Protein AF-A0A480BSF0-F1 (afdb_monomer)

Solvent-accessible surface area (backbone atoms only — not comparable to full-atom values): 4441 Å² total; per-residue (Å²): 120,56,74,43,45,30,35,23,77,82,80,65,52,73,48,80,41,79,46,55,91,91,52,82,82,66,39,62,26,92,89,80,66,46,79,40,24,38,76,54,80,75,84,71,89,77,77,84,87,54,100,80,65,85,86,74,81,85,72,75,83,76,93,126

Structure (mmCIF, N/CA/C/O backbone):
data_AF-A0A480BSF0-F1
#
_entry.id   AF-A0A480BSF0-F1
#
loop_
_atom_site.group_PDB
_atom_site.id
_atom_site.type_symbol
_atom_site.label_atom_id
_atom_site.label_alt_id
_atom_site.label_comp_id
_atom_site.label_asym_id
_atom_site.label_entity_id
_atom_site.label_seq_id
_atom_site.pdbx_PDB_ins_code
_atom_site.Cartn_x
_atom_site.Cartn_y
_atom_site.Cartn_z
_atom_site.occupancy
_atom_site.B_iso_or_equiv
_atom_site.auth_seq_id
_atom_site.auth_comp_id
_atom_site.auth_asym_id
_atom_site.auth_atom_id
_atom_site.pdbx_PDB_model_num
ATOM 1 N N . MET A 1 1 ? 5.843 12.866 -4.911 1.00 79.19 1 MET A N 1
ATOM 2 C CA . MET A 1 1 ? 5.631 11.827 -3.880 1.00 79.19 1 MET A CA 1
ATOM 3 C C . MET A 1 1 ? 4.990 10.634 -4.566 1.00 79.19 1 MET A C 1
ATOM 5 O O . MET A 1 1 ? 4.104 10.880 -5.377 1.00 79.19 1 MET A O 1
ATOM 9 N 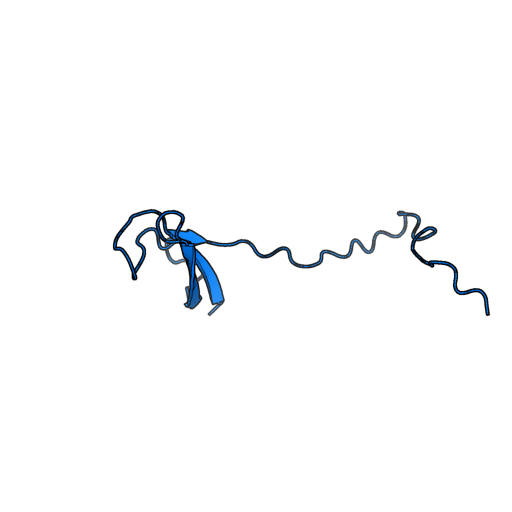N . PRO A 1 2 ? 5.473 9.400 -4.349 1.00 84.81 2 PRO A N 1
ATOM 10 C CA . PRO A 1 2 ? 4.863 8.225 -4.958 1.00 84.81 2 PRO A CA 1
ATOM 11 C C . PRO A 1 2 ? 3.437 8.016 -4.435 1.00 84.81 2 PRO A C 1
ATOM 13 O O . PRO A 1 2 ? 3.109 8.401 -3.311 1.00 84.81 2 PRO A O 1
ATOM 16 N N . ILE A 1 3 ? 2.599 7.429 -5.284 1.00 88.44 3 ILE A N 1
ATOM 17 C CA . ILE A 1 3 ? 1.247 6.995 -4.935 1.00 88.44 3 ILE A CA 1
ATOM 18 C C . ILE A 1 3 ? 1.316 5.488 -4.723 1.00 88.44 3 ILE A C 1
ATOM 20 O O . ILE A 1 3 ? 1.911 4.771 -5.530 1.00 88.44 3 ILE A O 1
ATOM 24 N N . TYR A 1 4 ? 0.741 5.022 -3.624 1.00 89.50 4 TYR A N 1
ATOM 25 C CA . TYR A 1 4 ? 0.626 3.609 -3.312 1.00 89.50 4 TYR A CA 1
ATOM 26 C C . TYR A 1 4 ? -0.843 3.234 -3.186 1.00 89.50 4 TYR A C 1
ATOM 28 O O . TYR A 1 4 ? -1.598 3.915 -2.494 1.00 89.50 4 TYR A O 1
ATOM 36 N N . GLU A 1 5 ? -1.222 2.130 -3.818 1.00 91.12 5 GLU A N 1
ATOM 37 C CA . GLU A 1 5 ? -2.503 1.486 -3.556 1.00 91.12 5 GLU A CA 1
ATOM 38 C C . GLU A 1 5 ? -2.451 0.779 -2.206 1.00 91.12 5 GLU A C 1
ATOM 40 O O . GLU A 1 5 ? -1.479 0.097 -1.871 1.00 91.12 5 GLU A O 1
ATOM 45 N N . TYR A 1 6 ? -3.529 0.907 -1.449 1.00 92.31 6 TYR A N 1
ATOM 46 C CA . TYR A 1 6 ? -3.777 0.155 -0.234 1.00 92.31 6 TYR A CA 1
ATOM 47 C C . TYR A 1 6 ? -5.136 -0.533 -0.316 1.00 92.31 6 TYR A C 1
ATOM 49 O O . TYR A 1 6 ? -6.101 0.031 -0.834 1.00 92.31 6 TYR A O 1
ATOM 57 N N . VAL A 1 7 ? -5.220 -1.735 0.248 1.00 92.31 7 VAL A N 1
ATOM 58 C CA . VAL A 1 7 ? -6.456 -2.506 0.390 1.00 92.31 7 VAL A CA 1
ATOM 59 C C . VAL A 1 7 ? -6.653 -2.895 1.843 1.00 92.31 7 VAL A C 1
ATOM 61 O O . VAL A 1 7 ? -5.722 -3.331 2.521 1.00 92.31 7 VAL A O 1
ATOM 64 N N . CYS A 1 8 ? -7.878 -2.734 2.338 1.00 94.00 8 CYS A N 1
ATOM 65 C CA . CYS A 1 8 ? -8.250 -3.231 3.653 1.00 94.00 8 CYS A CA 1
ATOM 66 C C . CYS A 1 8 ? -8.689 -4.696 3.587 1.00 94.00 8 CYS A C 1
ATOM 68 O O . CYS A 1 8 ? -9.672 -5.010 2.921 1.00 94.00 8 CYS A O 1
ATOM 70 N N . GLY A 1 9 ? -8.048 -5.573 4.358 1.00 92.12 9 GLY A N 1
ATOM 71 C CA . GLY A 1 9 ? -8.450 -6.977 4.482 1.00 92.12 9 GLY A CA 1
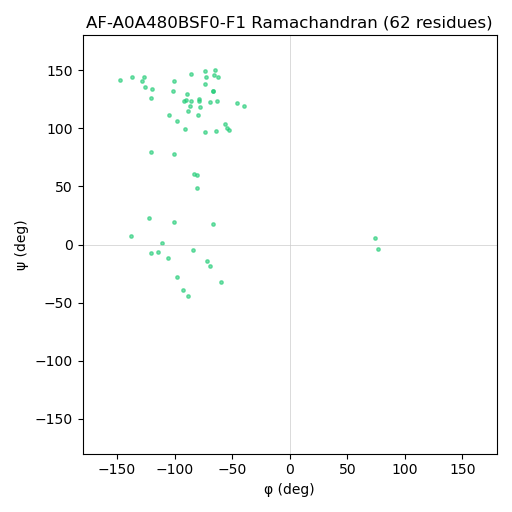ATOM 72 C C . GLY A 1 9 ? -9.780 -7.201 5.216 1.00 92.12 9 GLY A C 1
ATOM 73 O O . GLY A 1 9 ? -10.372 -8.262 5.069 1.00 92.12 9 GLY A O 1
ATOM 74 N N . ALA A 1 10 ? -10.272 -6.223 5.986 1.00 92.44 10 ALA A N 1
ATOM 75 C CA . ALA A 1 10 ? -11.514 -6.362 6.755 1.00 92.44 10 ALA A CA 1
ATOM 76 C C . ALA A 1 10 ? -12.769 -5.970 5.957 1.00 92.44 10 ALA A C 1
ATOM 78 O O . ALA A 1 10 ? -13.781 -6.661 6.017 1.00 92.44 10 ALA A O 1
ATOM 79 N N . CYS A 1 11 ? -12.722 -4.854 5.224 1.00 92.94 11 CYS A N 1
ATOM 80 C CA . CYS A 1 11 ? -13.874 -4.335 4.474 1.00 92.94 11 CYS A CA 1
ATOM 81 C C . CYS A 1 11 ? -13.690 -4.359 2.951 1.00 92.94 11 CYS A C 1
ATOM 83 O O . CYS A 1 11 ? -14.626 -4.035 2.227 1.00 92.94 11 CYS A O 1
ATOM 85 N N . GLY A 1 12 ? -12.498 -4.705 2.455 1.00 91.00 12 GLY A N 1
ATOM 86 C CA . GLY A 1 12 ? -12.200 -4.777 1.024 1.00 91.00 12 GLY A CA 1
ATOM 87 C C . GLY A 1 12 ? -12.042 -3.423 0.330 1.00 91.00 12 GLY A C 1
ATOM 88 O O . GLY A 1 12 ? -11.893 -3.390 -0.888 1.00 91.00 12 GLY A O 1
ATOM 89 N N . VAL A 1 13 ? -12.072 -2.297 1.059 1.00 92.62 13 VAL A N 1
ATOM 90 C CA . VAL A 1 13 ? -11.905 -0.982 0.425 1.00 92.62 13 VAL A CA 1
ATOM 91 C C . VAL A 1 13 ? -10.497 -0.835 -0.144 1.00 92.62 13 VAL A C 1
ATOM 93 O O . VAL A 1 13 ? -9.511 -1.081 0.554 1.00 92.62 13 VAL A O 1
ATOM 96 N N . GLN A 1 14 ? -10.422 -0.372 -1.391 1.00 92.44 14 GLN A N 1
ATOM 97 C CA . GLN A 1 14 ? -9.186 0.045 -2.043 1.00 92.44 14 GLN A CA 1
ATOM 98 C C . GLN A 1 14 ? -9.073 1.573 -2.026 1.00 92.44 14 GLN A C 1
ATOM 100 O O . GLN A 1 14 ? -10.078 2.283 -2.179 1.00 92.44 14 GLN A O 1
ATOM 105 N N . ARG A 1 15 ? -7.866 2.088 -1.801 1.00 90.50 15 ARG A N 1
ATOM 106 C CA . ARG A 1 15 ? -7.572 3.524 -1.762 1.00 90.50 15 ARG A CA 1
ATOM 107 C C . ARG A 1 15 ? -6.168 3.809 -2.273 1.00 90.50 15 ARG A C 1
ATOM 109 O O . ARG A 1 15 ? -5.219 3.129 -1.892 1.00 90.50 15 ARG A O 1
ATOM 116 N N . ASP A 1 16 ? -6.054 4.905 -3.007 1.00 91.19 16 ASP A N 1
ATOM 117 C CA . ASP A 1 16 ? -4.777 5.462 -3.430 1.00 91.19 16 ASP A CA 1
ATOM 118 C C . ASP A 1 16 ? -4.302 6.484 -2.408 1.00 91.19 16 ASP A C 1
ATOM 120 O O . ASP A 1 16 ? -5.003 7.454 -2.104 1.00 91.19 16 ASP A O 1
ATOM 124 N N . VAL A 1 17 ? -3.104 6.273 -1.870 1.00 89.38 17 VAL A N 1
ATOM 125 C CA . V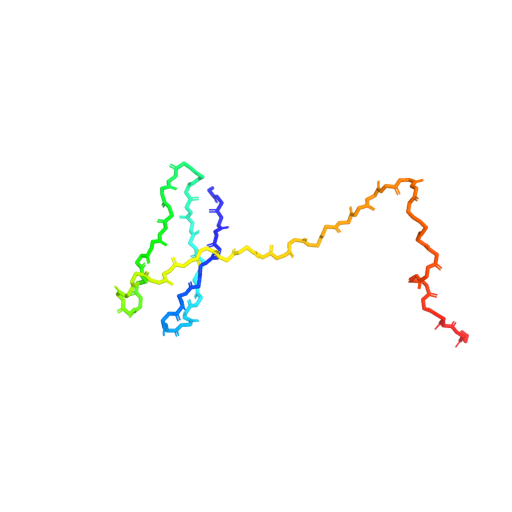AL A 1 17 ? -2.512 7.169 -0.882 1.00 89.38 17 VAL A CA 1
ATOM 126 C C . VAL A 1 17 ? -1.192 7.714 -1.397 1.00 89.38 17 VAL A C 1
ATOM 128 O O . VAL A 1 17 ? -0.279 6.974 -1.761 1.00 89.38 17 VAL A O 1
ATOM 131 N N . MET A 1 18 ? -1.079 9.040 -1.394 1.00 90.00 18 MET A N 1
ATOM 132 C CA . MET A 1 18 ? 0.181 9.724 -1.644 1.00 90.00 18 MET A CA 1
ATOM 133 C C . MET A 1 18 ? 1.016 9.696 -0.363 1.00 90.00 18 MET A C 1
ATOM 135 O O . MET A 1 18 ? 0.656 10.334 0.621 1.00 90.00 18 MET A O 1
ATOM 139 N N . GLN A 1 19 ? 2.121 8.954 -0.372 1.00 87.69 19 GLN A N 1
ATOM 140 C CA . GLN A 1 19 ? 2.946 8.736 0.816 1.00 87.69 19 GLN A CA 1
ATOM 141 C C . GLN A 1 19 ? 4.428 8.851 0.464 1.00 87.69 19 GLN A C 1
ATOM 143 O O . GLN A 1 19 ? 4.860 8.461 -0.624 1.00 87.69 19 GLN A O 1
ATOM 148 N N . LYS A 1 20 ? 5.241 9.393 1.374 1.00 88.38 20 LYS A N 1
ATOM 149 C CA . LYS A 1 20 ? 6.694 9.418 1.170 1.00 88.38 20 LYS A CA 1
ATOM 150 C C . LYS A 1 20 ? 7.280 8.023 1.361 1.00 88.38 20 LYS A C 1
ATOM 152 O O . LYS A 1 20 ? 6.823 7.241 2.179 1.00 88.38 20 LYS A O 1
ATOM 157 N N . VAL A 1 21 ? 8.362 7.728 0.644 1.00 85.31 21 VAL A N 1
ATOM 158 C CA . VAL A 1 21 ? 9.084 6.447 0.783 1.00 85.31 21 VAL A CA 1
ATOM 159 C C . VAL A 1 21 ? 9.615 6.242 2.207 1.00 85.31 21 VAL A C 1
ATOM 161 O O . VAL A 1 21 ? 9.684 5.116 2.677 1.00 85.31 21 VAL A O 1
ATOM 164 N N . SER A 1 22 ? 9.982 7.330 2.887 1.00 88.06 22 SER A N 1
ATOM 165 C CA . SER A 1 22 ? 10.522 7.317 4.248 1.00 88.06 22 SER A CA 1
ATOM 166 C C . SER A 1 22 ? 9.455 7.284 5.348 1.00 88.06 22 SER A C 1
ATOM 168 O O . SER A 1 22 ? 9.811 7.254 6.521 1.00 88.06 22 SER A O 1
ATOM 170 N N . GLU A 1 23 ? 8.169 7.373 5.004 1.00 87.00 23 GLU A N 1
ATOM 171 C CA . GLU A 1 23 ? 7.081 7.345 5.985 1.00 87.00 23 GLU A CA 1
ATOM 172 C C . GLU A 1 23 ? 6.666 5.900 6.311 1.00 87.00 23 GLU A C 1
ATOM 174 O O . GLU A 1 23 ? 6.719 5.031 5.436 1.00 87.00 23 GLU A O 1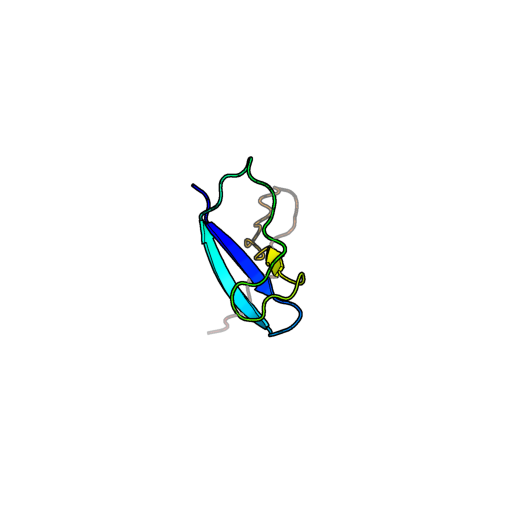
ATOM 179 N N . PRO A 1 24 ? 6.243 5.623 7.558 1.00 87.50 24 PRO A N 1
ATOM 180 C CA . PRO A 1 24 ? 5.764 4.301 7.952 1.00 87.50 24 PRO A CA 1
ATOM 181 C C . PRO A 1 24 ? 4.468 3.939 7.216 1.00 87.50 24 PRO A C 1
ATOM 183 O O . PRO A 1 24 ? 3.628 4.798 6.956 1.00 87.50 24 PRO A O 1
ATOM 186 N N . ALA A 1 25 ? 4.289 2.657 6.892 1.00 85.81 25 ALA A N 1
ATOM 187 C CA . ALA A 1 25 ? 3.097 2.174 6.197 1.00 85.81 25 ALA A CA 1
ATOM 188 C C . ALA A 1 25 ? 1.818 2.407 7.022 1.00 85.81 25 ALA A C 1
ATOM 190 O O . ALA A 1 25 ? 1.820 2.281 8.246 1.00 85.81 25 ALA A O 1
ATOM 191 N N . LEU A 1 26 ? 0.719 2.722 6.336 1.00 87.56 26 LEU A N 1
ATOM 192 C CA . LEU A 1 26 ? -0.585 2.914 6.970 1.00 87.56 26 LEU A CA 1
ATOM 193 C C . LEU A 1 26 ? -1.207 1.555 7.293 1.00 87.56 26 LEU A C 1
ATOM 195 O O . LEU A 1 26 ? -1.481 0.781 6.382 1.00 87.56 26 LEU A O 1
ATOM 199 N N . THR A 1 27 ? -1.449 1.287 8.574 1.00 90.69 27 THR A N 1
ATOM 200 C CA . THR A 1 27 ? -2.070 0.040 9.058 1.00 90.69 27 THR A CA 1
ATOM 201 C C . THR A 1 27 ? -3.565 0.188 9.319 1.00 90.69 27 THR A C 1
ATOM 203 O O . THR A 1 27 ? -4.316 -0.779 9.191 1.00 90.69 27 THR A O 1
ATOM 206 N N . GLN A 1 28 ? -4.019 1.398 9.651 1.00 92.12 28 GLN A N 1
ATOM 207 C CA . GLN A 1 28 ? -5.407 1.672 10.005 1.00 92.12 28 GLN A CA 1
ATOM 208 C C . GLN A 1 28 ? -6.247 2.023 8.774 1.00 92.12 28 GLN A C 1
ATOM 210 O O . GLN A 1 28 ? -5.900 2.906 7.988 1.00 92.12 28 GLN A O 1
ATOM 215 N N . CYS A 1 29 ? -7.387 1.350 8.620 1.00 91.94 29 CYS A N 1
ATOM 216 C CA . CYS A 1 29 ? -8.323 1.635 7.543 1.00 91.94 29 CYS A CA 1
ATOM 217 C C . CYS A 1 29 ? -9.176 2.877 7.867 1.00 91.94 29 CYS A C 1
ATOM 219 O O . CYS A 1 29 ? -9.888 2.869 8.873 1.00 91.94 29 CYS A O 1
ATOM 221 N N . PRO A 1 30 ? -9.219 3.901 6.995 1.00 88.62 30 PRO A N 1
ATOM 222 C CA . PRO A 1 30 ? -10.019 5.105 7.229 1.00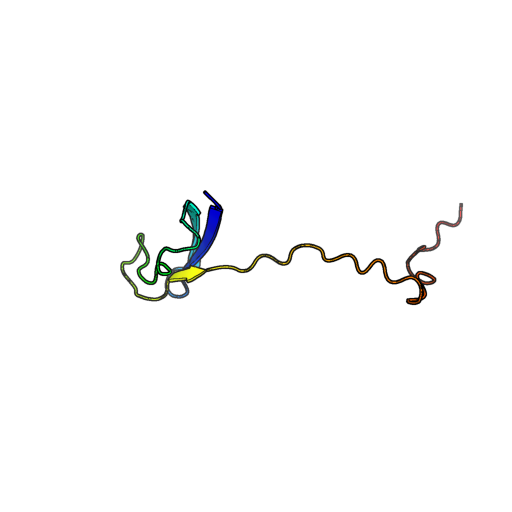 88.62 30 PRO A CA 1
ATOM 223 C C . PRO A 1 30 ? -11.536 4.884 7.096 1.00 88.62 30 PRO A C 1
ATOM 225 O O . PRO A 1 30 ? -12.307 5.747 7.499 1.00 88.62 30 PRO A O 1
ATOM 228 N N . GLN A 1 31 ? -11.982 3.758 6.522 1.00 90.94 31 GLN A N 1
ATOM 229 C CA . GLN A 1 31 ? -13.409 3.479 6.312 1.00 90.94 31 GLN A CA 1
ATOM 230 C C . GLN A 1 31 ? -14.046 2.694 7.465 1.00 90.94 31 GLN A C 1
ATOM 232 O O . GLN A 1 31 ? -15.190 2.959 7.818 1.00 90.94 31 GLN A O 1
ATOM 237 N N . CYS A 1 32 ? -13.339 1.715 8.035 1.00 91.75 32 CYS A N 1
ATOM 238 C CA . CYS A 1 32 ? -13.880 0.845 9.088 1.00 91.75 32 CYS A CA 1
ATOM 239 C C . CYS A 1 32 ? -13.102 0.901 10.411 1.00 91.75 32 CYS A C 1
ATOM 241 O O . CYS A 1 32 ? -13.536 0.298 11.386 1.00 91.75 32 CYS A O 1
ATOM 243 N N . GLY A 1 33 ? -11.952 1.580 10.456 1.00 89.69 33 GLY A N 1
ATOM 244 C CA . GLY A 1 33 ? -11.116 1.698 11.654 1.00 89.69 33 GLY A CA 1
ATOM 245 C C . GLY A 1 33 ? -10.279 0.460 11.996 1.00 89.69 33 GLY A C 1
ATOM 246 O O . GLY A 1 33 ? -9.488 0.521 12.932 1.00 89.69 33 GLY A O 1
ATOM 247 N N . ALA A 1 34 ? -10.410 -0.642 11.250 1.00 91.31 34 ALA A N 1
ATOM 248 C CA . ALA A 1 34 ? -9.645 -1.865 11.488 1.00 91.31 34 ALA A CA 1
ATOM 249 C C . ALA A 1 34 ? -8.167 -1.717 11.081 1.00 91.31 34 ALA A C 1
ATOM 251 O O . ALA A 1 34 ? -7.856 -1.110 10.052 1.00 91.31 34 ALA A O 1
ATOM 252 N N . GLU A 1 35 ? -7.265 -2.350 11.832 1.00 91.81 35 GLU A N 1
ATOM 253 C CA . GLU A 1 35 ? -5.820 -2.415 11.552 1.00 91.81 35 GLU A CA 1
ATOM 254 C C . GLU A 1 35 ? -5.474 -3.485 10.501 1.00 91.81 35 GLU A C 1
ATOM 256 O O . GLU A 1 35 ? -4.615 -4.342 10.688 1.00 91.81 35 GLU A O 1
ATOM 261 N N . ALA A 1 36 ? -6.205 -3.473 9.390 1.00 91.44 36 ALA A N 1
ATOM 262 C CA . ALA A 1 36 ? -6.064 -4.437 8.302 1.00 91.44 36 ALA A CA 1
ATOM 263 C C . ALA A 1 36 ? -5.746 -3.753 6.967 1.00 91.44 36 ALA A C 1
ATOM 265 O O . ALA A 1 36 ? -6.067 -4.291 5.910 1.00 91.44 36 ALA A O 1
ATOM 266 N N . PHE A 1 37 ? -5.192 -2.540 6.992 1.00 93.50 37 PHE A N 1
ATOM 267 C CA . PHE A 1 37 ? -4.852 -1.785 5.792 1.00 93.50 37 PHE A CA 1
ATOM 268 C C . PHE A 1 37 ? -3.454 -2.178 5.310 1.00 93.50 37 PHE A C 1
ATOM 270 O O . PHE A 1 37 ? -2.477 -2.073 6.047 1.00 93.50 37 PHE A O 1
ATOM 277 N N . GLN A 1 38 ? -3.365 -2.699 4.090 1.00 90.75 38 GLN A N 1
ATOM 278 C CA . GLN A 1 38 ? -2.133 -3.253 3.537 1.00 90.75 38 GLN A CA 1
ATOM 279 C C . GLN A 1 38 ? -1.840 -2.639 2.179 1.00 90.75 38 GLN A C 1
ATOM 281 O O . GLN A 1 38 ? -2.741 -2.438 1.369 1.00 90.75 38 GLN A O 1
ATOM 286 N N . LYS A 1 39 ? -0.564 -2.357 1.919 1.00 89.56 39 LYS A N 1
ATOM 287 C CA . LYS A 1 39 ? -0.115 -1.828 0.635 1.00 89.56 39 LYS A CA 1
ATOM 288 C C . LYS A 1 39 ? -0.239 -2.903 -0.444 1.00 89.56 39 LYS A C 1
ATOM 290 O O . LYS A 1 39 ? 0.370 -3.966 -0.332 1.00 89.56 39 LYS A O 1
ATOM 295 N N . GLN A 1 40 ? -0.983 -2.608 -1.500 1.00 86.81 40 GLN A N 1
ATOM 296 C CA . GLN A 1 40 ? -1.098 -3.473 -2.663 1.00 86.81 40 GLN A CA 1
ATOM 297 C C . GLN A 1 40 ? 0.141 -3.297 -3.541 1.00 86.81 40 GLN A C 1
ATOM 299 O O . GLN A 1 40 ? 0.487 -2.191 -3.960 1.00 86.81 40 GLN A O 1
ATOM 304 N N . VAL A 1 41 ? 0.834 -4.400 -3.817 1.00 77.50 41 VAL A N 1
ATOM 305 C CA . VAL A 1 41 ? 1.903 -4.424 -4.817 1.00 77.50 41 VAL A CA 1
ATOM 306 C C . VAL A 1 41 ? 1.264 -4.811 -6.144 1.00 77.50 41 VAL A C 1
ATOM 308 O O . VAL A 1 41 ? 0.992 -5.984 -6.391 1.00 77.50 41 VAL A O 1
ATOM 311 N N . SER A 1 42 ? 0.990 -3.824 -6.994 1.00 70.25 42 SER A N 1
ATOM 312 C CA . SER A 1 42 ? 0.521 -4.080 -8.355 1.00 70.25 42 SER A CA 1
ATOM 313 C C . SER A 1 42 ? 1.632 -4.760 -9.161 1.00 70.25 42 SER A C 1
ATOM 315 O O . SER A 1 42 ? 2.772 -4.284 -9.162 1.00 70.25 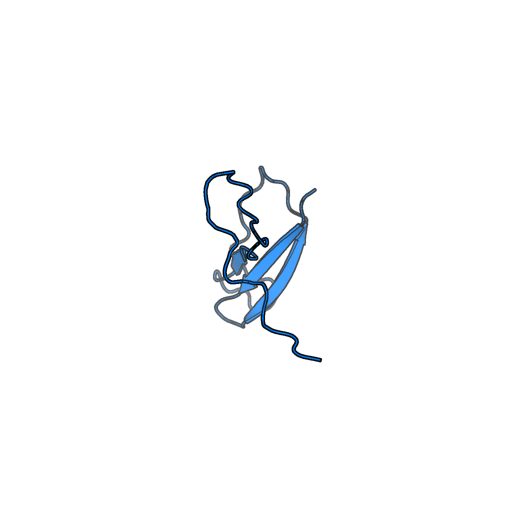42 SER A O 1
ATOM 317 N N . ALA A 1 43 ? 1.315 -5.844 -9.872 1.00 63.66 43 ALA A N 1
ATOM 318 C CA . ALA A 1 43 ? 2.252 -6.494 -10.782 1.00 63.66 43 ALA A CA 1
ATOM 319 C C . ALA A 1 43 ? 2.605 -5.541 -11.936 1.00 63.66 43 ALA A C 1
ATOM 321 O O . ALA A 1 43 ? 1.864 -5.415 -12.909 1.00 63.66 43 ALA A O 1
ATOM 322 N N . ALA A 1 44 ? 3.743 -4.856 -11.833 1.00 65.25 44 ALA A N 1
ATOM 323 C CA . ALA A 1 44 ? 4.326 -4.179 -12.979 1.00 65.25 44 ALA A CA 1
ATOM 324 C C . ALA A 1 44 ? 4.689 -5.261 -14.001 1.00 65.25 44 ALA A C 1
ATOM 326 O O . ALA A 1 44 ? 5.412 -6.200 -13.662 1.00 65.25 44 ALA A O 1
ATOM 327 N N . GLY A 1 45 ? 4.168 -5.159 -15.227 1.00 61.53 45 GLY A N 1
ATOM 328 C CA . GLY A 1 45 ? 4.553 -6.049 -16.319 1.00 61.53 45 GLY A CA 1
ATOM 329 C C . GLY A 1 45 ? 6.069 -6.009 -16.483 1.00 61.53 45 GLY A C 1
ATOM 330 O O . GLY A 1 45 ? 6.617 -5.047 -17.017 1.00 61.53 45 GLY A O 1
ATOM 331 N N . PHE A 1 46 ? 6.763 -7.016 -15.960 1.00 65.62 46 PHE A N 1
ATOM 332 C CA . PHE A 1 46 ? 8.210 -7.086 -16.035 1.00 65.62 46 PHE A CA 1
ATOM 333 C C . PHE A 1 46 ? 8.564 -7.788 -17.341 1.00 65.62 46 PHE A C 1
ATOM 335 O O . PHE A 1 46 ? 8.245 -8.954 -17.559 1.00 65.62 46 PHE A O 1
ATOM 342 N N . GLN A 1 47 ? 9.202 -7.057 -18.251 1.00 66.19 47 GLN A N 1
ATOM 343 C CA . GLN A 1 47 ? 9.706 -7.633 -19.489 1.00 66.19 47 GLN A CA 1
ATOM 344 C C . GLN A 1 47 ? 11.191 -7.942 -19.325 1.00 66.19 47 GLN A C 1
ATOM 346 O O . GLN A 1 47 ? 12.032 -7.042 -19.328 1.00 66.19 47 GLN A O 1
ATOM 351 N N . LEU A 1 48 ? 11.519 -9.227 -19.198 1.00 67.50 48 LEU A N 1
ATOM 352 C CA . LEU A 1 48 ? 12.903 -9.690 -19.163 1.00 67.50 48 LEU A CA 1
ATOM 353 C C . LEU A 1 48 ? 13.493 -9.613 -20.578 1.00 67.50 48 LEU A C 1
ATOM 355 O O . LEU A 1 48 ? 13.302 -10.506 -21.397 1.00 67.50 48 LEU A O 1
ATOM 359 N N . LYS A 1 49 ? 14.218 -8.531 -20.882 1.00 65.25 49 LYS A N 1
ATOM 360 C CA . LYS A 1 49 ? 15.030 -8.408 -22.106 1.00 65.25 49 LYS A CA 1
ATOM 361 C C . LYS A 1 49 ? 16.395 -9.081 -21.903 1.00 65.25 49 LYS A C 1
ATOM 363 O O . LYS A 1 49 ? 17.427 -8.422 -21.933 1.00 65.25 49 LYS A O 1
ATOM 368 N N . GLY A 1 50 ? 16.394 -10.385 -21.635 1.00 60.06 50 GLY A N 1
ATOM 369 C CA . GLY A 1 50 ? 17.610 -11.200 -21.628 1.00 60.06 50 GLY A CA 1
ATOM 370 C C . GLY A 1 50 ? 17.857 -11.767 -23.023 1.00 60.06 50 GLY A C 1
ATOM 371 O O . GLY A 1 50 ? 16.993 -12.448 -23.566 1.00 60.06 50 GLY A O 1
ATOM 372 N N . SER A 1 51 ? 19.034 -11.526 -23.597 1.00 59.97 51 SER A N 1
ATOM 373 C CA . SER A 1 51 ? 19.468 -12.000 -24.924 1.00 59.97 51 SER A CA 1
ATOM 374 C C . SER A 1 51 ? 19.658 -13.527 -25.041 1.00 59.97 51 SER A C 1
ATOM 376 O O . SER A 1 51 ? 20.312 -13.994 -25.966 1.00 59.97 51 SER A O 1
ATOM 378 N N . GLY A 1 52 ? 19.091 -14.310 -24.120 1.00 55.62 52 GLY A N 1
ATOM 379 C CA . GLY A 1 52 ? 19.224 -15.768 -24.058 1.00 55.62 52 GLY A CA 1
ATOM 380 C C . GLY A 1 52 ? 17.930 -16.521 -23.740 1.00 55.62 52 GLY A C 1
ATOM 381 O O . GLY A 1 52 ? 17.982 -17.729 -23.541 1.00 55.62 52 GLY A O 1
ATOM 382 N N . TRP A 1 53 ? 16.775 -15.847 -23.685 1.00 53.66 53 TRP A N 1
ATOM 383 C CA . TRP A 1 53 ? 15.485 -16.515 -23.497 1.00 53.66 53 TRP A CA 1
ATOM 384 C C . TRP A 1 53 ? 14.743 -16.545 -24.831 1.00 53.66 53 TRP A C 1
ATOM 386 O O . TRP A 1 53 ? 14.366 -15.502 -25.360 1.00 53.66 53 TRP A O 1
ATOM 396 N N . TYR A 1 54 ? 14.594 -17.739 -25.400 1.00 53.81 54 TYR A N 1
ATOM 397 C CA . TYR A 1 54 ? 13.911 -18.002 -26.664 1.00 53.81 54 TYR A CA 1
ATOM 398 C C . TYR A 1 54 ? 12.495 -17.401 -26.664 1.00 53.81 54 TYR A C 1
ATOM 400 O O . TYR A 1 54 ? 11.541 -17.981 -26.150 1.00 53.81 54 TYR A O 1
ATOM 408 N N . VAL A 1 55 ? 12.344 -16.222 -27.271 1.00 54.16 55 VAL A N 1
ATOM 409 C CA . VAL A 1 55 ? 11.047 -15.633 -27.633 1.00 54.16 55 VAL A CA 1
ATOM 410 C C . VAL A 1 55 ? 10.579 -16.294 -28.937 1.00 54.16 55 VAL A C 1
ATOM 412 O O . VAL A 1 55 ? 10.452 -15.626 -29.960 1.00 54.16 55 VAL A O 1
ATOM 415 N N . THR A 1 56 ? 10.398 -17.619 -28.950 1.00 56.88 56 THR A N 1
ATOM 416 C CA . THR A 1 56 ? 9.958 -18.347 -30.159 1.00 56.88 56 THR A CA 1
ATOM 417 C C . THR A 1 56 ? 8.509 -18.820 -30.133 1.00 56.88 56 THR A C 1
ATOM 419 O O . THR A 1 56 ? 7.993 -19.111 -31.202 1.00 56.88 56 THR A O 1
ATOM 422 N N . ASP A 1 57 ? 7.795 -18.776 -29.003 1.00 57.69 57 ASP A N 1
ATOM 423 C CA . ASP A 1 57 ? 6.431 -19.343 -28.937 1.00 57.69 57 ASP A CA 1
ATOM 424 C C . ASP A 1 57 ? 5.279 -18.333 -28.794 1.00 57.69 57 ASP A C 1
ATOM 426 O O . ASP A 1 57 ? 4.113 -18.715 -28.785 1.00 57.69 57 ASP A O 1
ATOM 430 N N . PHE A 1 58 ? 5.552 -17.022 -28.762 1.00 58.38 58 PHE A N 1
ATOM 431 C CA . PHE A 1 58 ? 4.496 -15.995 -28.652 1.00 58.38 58 PHE A CA 1
ATOM 432 C C . PHE A 1 58 ? 4.112 -15.307 -29.970 1.00 58.38 58 PHE A C 1
ATOM 434 O O . PHE A 1 58 ? 3.479 -14.252 -29.960 1.00 58.38 58 PHE A O 1
ATOM 441 N N . ARG A 1 59 ? 4.427 -15.902 -31.126 1.00 59.66 59 ARG A N 1
ATOM 442 C CA . ARG A 1 59 ? 3.776 -15.527 -32.391 1.00 59.66 59 ARG A CA 1
ATOM 443 C C . ARG A 1 59 ? 2.703 -16.552 -32.708 1.00 59.66 59 ARG A C 1
ATOM 445 O O . ARG A 1 59 ? 2.890 -17.441 -33.529 1.00 59.66 59 ARG A O 1
ATOM 452 N N . GLY A 1 60 ? 1.583 -16.397 -32.002 1.00 56.72 60 GLY A N 1
ATOM 453 C CA . GLY A 1 60 ? 0.331 -17.056 -32.331 1.00 56.72 60 GLY A CA 1
ATOM 454 C C . GLY A 1 60 ? 0.055 -16.922 -33.824 1.00 56.72 60 GLY A C 1
ATOM 455 O O . GLY A 1 60 ? 0.015 -15.819 -34.373 1.00 56.72 60 GLY A O 1
ATOM 456 N N . ASN A 1 61 ? -0.070 -18.088 -34.440 1.00 55.06 61 ASN A N 1
ATOM 457 C CA . ASN A 1 61 ? -0.498 -18.326 -35.798 1.00 55.06 61 ASN A CA 1
ATOM 458 C C . ASN A 1 61 ? -1.655 -17.382 -36.199 1.00 55.06 61 ASN A C 1
ATOM 460 O O . ASN A 1 61 ? -2.729 -17.410 -35.597 1.00 55.06 61 ASN A O 1
ATOM 464 N N . LYS A 1 62 ? -1.428 -16.552 -37.221 1.00 49.47 62 LYS A N 1
ATOM 465 C CA . LYS A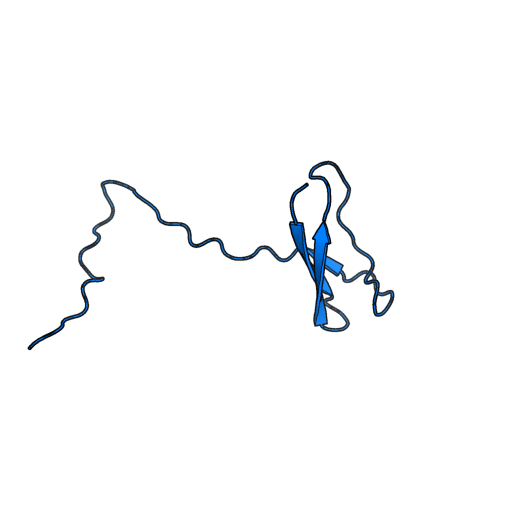 1 62 ? -2.489 -15.951 -38.034 1.00 49.47 62 LYS A CA 1
ATOM 466 C C . LYS A 1 62 ? -2.269 -16.378 -39.480 1.00 49.47 62 LYS A C 1
ATOM 468 O O . LYS A 1 62 ? -1.731 -15.631 -40.290 1.00 49.47 62 LYS A O 1
ATOM 473 N N . ASP A 1 63 ? -2.696 -17.599 -39.768 1.00 50.72 63 ASP A N 1
ATOM 474 C CA . ASP A 1 63 ? -3.143 -18.016 -41.088 1.00 50.72 63 ASP A CA 1
ATOM 475 C C . ASP A 1 63 ? -4.284 -17.089 -41.548 1.00 50.72 63 ASP A C 1
ATOM 477 O O . ASP A 1 63 ? -5.412 -17.186 -41.051 1.00 50.72 63 ASP A O 1
ATOM 481 N N . LYS A 1 64 ? -3.972 -16.163 -42.461 1.00 44.16 64 LYS A N 1
ATOM 482 C CA . LYS A 1 64 ? -4.743 -15.845 -43.678 1.00 44.16 64 LYS A CA 1
ATOM 483 C C . LYS A 1 64 ? -4.095 -14.725 -44.480 1.00 44.16 64 LYS A C 1
ATOM 485 O O . LYS A 1 64 ? -3.830 -13.657 -43.887 1.00 44.16 64 LYS A O 1
#

Mean predicted aligned error: 12.06 Å

Nearest PDB structures (foldseek):
  7qhs-assembly1_5  TM=6.410E-01  e=1.782E+00  Saccharomyces cerevisiae
  5vi5-assembly1_J  TM=5.295E-01  e=2.466E+00  Mycolicibacterium smegmatis MC2 155
  8r3m-assembly1_J  TM=5.058E-01  e=6.131E+00  Mycolicibacterium smegmatis MC2 155

Sequence (64 aa):
MPIYEYVCGACGVQRDVMQKVSEPALTQCPQCGAEAFQKQVSAAGFQLKGSGWYVTDFRGNKDK

pLDDT: mean 78.49, std 15.49, range [44.16, 94.0]

Foldseek 3Di:
DDWWWKAFPPPGDIDIDDDDPPDDDQQADPPPRHSRIGTDDDDDPDDPPDPPDPPPPPPPDDDD

Secondary structure (DSSP, 8-state):
--EEEEEETTT--EEEEE--TTSPPP-S-TTT--S-EEE-----------TTS---S-------

Radius of gyration: 19.43 Å; Cα contacts (8 Å, |Δi|>4): 74; chains: 1; bounding box: 33×31×55 Å

=== Feature glossary ===
The record interleaves many kinds of information about one protein. Here is each kind framed as the question it answers.

Q: What are the backbone torsion angles?
A: φ (phi) and ψ (psi) are the two rotatable backbone dihedrals per residue: φ is the C(i-1)–N–Cα–C torsion, ψ is the N–Cα–C–N(i+1) torsion, both in degrees on (−180°, 180°]. α-helical residues cluster near (−60°, −45°); β-strand residues near (−120°, +130°). A Ramachandran plot is simply a scatter of (φ, ψ) for every residue.

Q: What is the amino-acid chain?
A: This is the polypeptide sequence — one letter per residue, N-terminus first. Length ranges from a few dozen residues for small domains to over a thousand for large multi-domain proteins.

Q: How mobile is each atom in the crystal?
A: For experimental (PDB) structures, the B-factor (temperature factor) quantifies the positional spread of each atom in the crystal — a combination of thermal vibration and static disorder — in units of Å². High B-factors mark flexible loops or poorly resolved regions; low B-factors mark the rigid, well-ordered core.

Q: Are the domains correctly placed relative to each other?
A: Predicted Aligned Error (PAE) is an AlphaFold confidence matrix: entry (i, j) is the expected error in the position of residue j, in ångströms, when the prediction is superimposed on the true structure at residue i. Low PAE within a block of residues means that block is internally rigid and well-predicted; high PAE between two blocks means their relative placement is uncertain even if each block individually is confident.

Q: How confident is the AlphaFold model at each residue?
A: pLDDT is the predicted lDDT-Cα score: AlphaFold's confidence that the local environment of each residue (all inter-atomic distances within 15 Å) is correctly placed. It is a per-residue number between 0 and 100, with higher meaning more reliable.

Q: What family and function is it annotated with?
A: Functional annotations link the protein to curated databases. InterPro entries identify conserved domains and families by matching the sequence against member-database signatures (Pfam, PROSITE, CDD, …). Gene Ontology (GO) terms describe molecular function, biological process, and cellular component in a controlled vocabulary. CATH places the structure in a hierarchical fold classification (Class/Architecture/Topology/Homologous-superfamily). The organism is the source species.

Q: How big and how compact is the whole molecule?
A: Three whole-structure scalars: the radius of gyration (RMS distance of Cα from centroid, in Å), the count of Cα–Cα contacts (pairs closer than 8 Å and separated by more than four residues in sequence — i.e. tertiary, not local, contacts), and the bounding-box dimensions. Together they distinguish compact globular folds from extended fibres or disordered chains.

Q: What known structures does this most resemble?
A: The Foldseek neighbor list gives the closest experimentally determined structures in the PDB, ranked by structural alignment. TM-score near 1 means near-identical fold; near 0.3 means only rough topology match. This is how one finds what a novel AlphaFold prediction most resembles in the solved-structure universe.

Q: Which residues are buried vs exposed?
A: SASA measures how much of the protein is reachable by solvent. It is computed by rolling a water-sized probe over the atomic surface and summing the exposed area (Å²). Per-residue SASA distinguishes core (buried, low SASA) from surf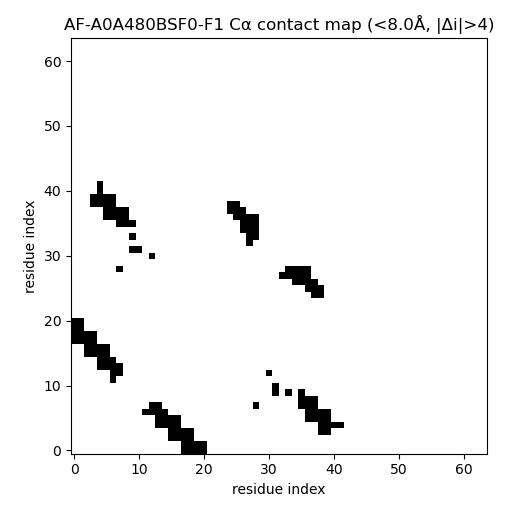ace (exposed, high SASA) residues; total SASA is a whole-molecule size measure.

Q: Which residues are in helices, strands, or loops?
A: Eight-state secondary structure (DSSP): H is the canonical α-helix, G the tighter 3₁₀-helix, I the wider π-helix; E/B are β-structure, T and S are turns and be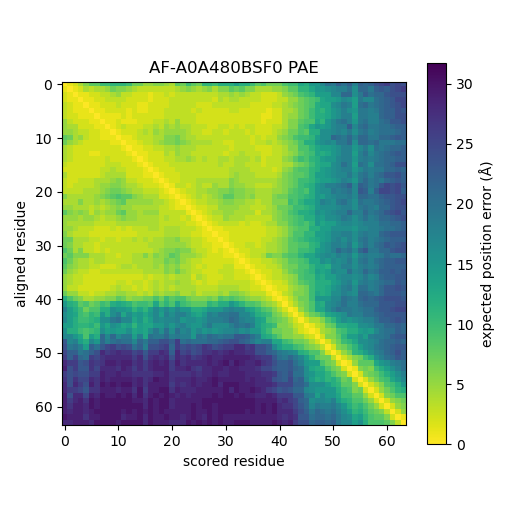nds, and '-' is everything else. DSSP derives these from the pattern of main-chain N–H···O=C hydrogen bonds, not from the sequence.

Q: Where is each backbone atom in 3D?
A: Structure coordinates are given as an mmCIF _atom_site loop: one row per atom with element, residue name, chain id, sequence number, and x/y/z position in Å. Only the four main-chain atoms per residue are included here; side chains are omitted to keep the record compact.

Q: What if only a Cα trace is available?
A: Three-state secondary structure (P-SEA) collapses the eight DSSP classes into helix (a), strand (b), and coil (c). P-SEA assigns these from Cα geometry alone — distances and angles — without requiring backbone oxygens, so it works on any Cα trace.

Q: What do the rendered images show?
A: The six renders are orthographic views along the three Cartesian axes in both directions. Representation (cartoon, sticks, or surface) and color scheme (sequence-rainbow or by-chain) vary across proteins so the training set covers all the common visualization conventions.

Q: What does the local fold look like, residue by residue?
A: Foldseek's 3Di representation compresses backbone geometry into a per-residue letter drawn from a learned twenty-state alphabet. It captures the tertiary interaction pattern around each residue — which residues are packed against it in space, regardless of where they are in sequence.

Q: What do the diagnostic plots show?
A: The contact map is a binary N×N matrix image: pixel (i, j) is dark where Cα_i and Cα_j are within 8 Å and |i−j|>4. Because the |i−j|>4 filter removes local helical contacts, off-diagonal stripes parallel to the main diagonal indicate parallel β-sheets; stripes perpendicular to it indicate antiparallel β-sheets. The Ramachandran plot scatters every residue's (φ, ψ) pair against the sterically allowed regions. The PAE heatmap renders the predicted-aligned-error matrix.